Protein AF-A0A316X5L9-F1 (afdb_monomer)

Nearest PDB structures (foldseek):
  3pg9-assembly1_F  TM=4.178E-01  e=2.147E+00  Thermotoga maritima
  8iy5-assembly1_R  TM=5.208E-01  e=3.669E+00  Homo sapiens
  8hbd-assembly1_R  TM=5.086E-01  e=5.485E+00  Homo sapiens
  8ym1-assembly4_E  TM=3.071E-01  e=5.865E+00  Swine acute diarrhea syndrome coronavirus
  8ym1-assembly2_C  TM=3.157E-01  e=9.374E+00  Swine acute diarrhea syndrome coronavirus

Mean predicted aligned error: 7.65 Å

Solvent-accessible surface area (backbone atoms only — not comparable to full-atom values): 4424 Å² total; per-residue (Å²): 125,67,58,69,62,54,47,50,53,54,53,53,55,38,67,77,67,43,46,68,63,34,48,78,71,59,38,46,77,46,83,44,82,54,94,94,36,78,42,82,45,77,44,46,59,82,67,32,92,39,74,91,43,44,93,73,40,90,60,70,85,81,87,81,85,78,85,127

Organism: NCBI:txid475075

Structure (mmCIF, N/CA/C/O backbone):
data_AF-A0A316X5L9-F1
#
_entry.id   AF-A0A316X5L9-F1
#
loop_
_atom_site.group_PDB
_atom_site.id
_atom_site.type_symbol
_atom_site.label_atom_id
_atom_site.label_alt_id
_atom_site.label_comp_id
_atom_site.label_asym_id
_atom_site.label_entity_id
_atom_site.label_seq_id
_atom_site.pdbx_PDB_ins_code
_atom_site.Cartn_x
_atom_site.Cartn_y
_atom_site.Cartn_z
_atom_site.occupancy
_atom_site.B_iso_or_equiv
_atom_site.auth_seq_id
_atom_site.auth_comp_id
_atom_site.auth_asym_id
_atom_site.auth_atom_id
_atom_site.pdbx_PDB_model_num
ATOM 1 N N . MET A 1 1 ? 12.081 -8.609 -13.640 1.00 65.69 1 MET A N 1
ATOM 2 C CA . MET A 1 1 ? 11.575 -7.218 -13.673 1.00 65.69 1 MET A CA 1
ATOM 3 C C . MET A 1 1 ? 12.593 -6.329 -12.983 1.00 65.69 1 MET A C 1
ATOM 5 O O . MET A 1 1 ? 13.221 -6.803 -12.046 1.00 65.69 1 MET A O 1
ATOM 9 N N . ASP A 1 2 ? 12.766 -5.079 -13.413 1.00 81.50 2 ASP A N 1
ATOM 10 C CA . ASP A 1 2 ? 13.503 -4.098 -12.606 1.00 81.50 2 ASP A CA 1
ATOM 11 C C . ASP A 1 2 ? 12.610 -3.658 -11.439 1.00 81.50 2 ASP A C 1
ATOM 13 O O . ASP A 1 2 ? 11.792 -2.749 -11.561 1.00 81.50 2 ASP A O 1
ATOM 17 N N . TYR A 1 3 ? 12.706 -4.390 -10.331 1.00 80.44 3 TYR A N 1
ATOM 18 C CA . TYR A 1 3 ? 11.877 -4.183 -9.147 1.00 80.44 3 TYR A CA 1
ATOM 19 C C . TYR A 1 3 ? 11.945 -2.741 -8.635 1.00 80.44 3 TYR A C 1
ATOM 21 O O . TYR A 1 3 ? 10.913 -2.142 -8.340 1.00 80.44 3 TYR A O 1
ATOM 29 N N . ASN A 1 4 ? 13.147 -2.161 -8.594 1.00 86.00 4 ASN A N 1
ATOM 30 C CA . ASN A 1 4 ? 13.350 -0.806 -8.090 1.00 86.00 4 ASN A CA 1
ATOM 31 C C . ASN A 1 4 ? 12.644 0.226 -8.972 1.00 86.00 4 ASN A C 1
ATOM 33 O O . ASN A 1 4 ? 12.040 1.162 -8.450 1.00 86.00 4 ASN A O 1
ATOM 37 N N . PHE A 1 5 ? 12.668 0.028 -10.293 1.00 87.50 5 PHE A N 1
ATOM 38 C CA . PHE A 1 5 ? 11.934 0.871 -11.232 1.00 87.50 5 PHE A CA 1
ATOM 39 C C . PHE A 1 5 ? 10.419 0.826 -10.982 1.00 87.50 5 PHE A C 1
ATOM 41 O O . PHE A 1 5 ? 9.790 1.869 -10.817 1.00 87.50 5 PHE A O 1
ATOM 48 N N . TYR A 1 6 ? 9.823 -0.369 -10.907 1.00 85.19 6 TYR A N 1
ATOM 49 C CA . TYR A 1 6 ? 8.374 -0.495 -10.708 1.00 85.19 6 TYR A CA 1
ATOM 50 C C . TYR A 1 6 ? 7.928 -0.025 -9.323 1.00 85.19 6 TYR A C 1
ATOM 52 O O . TYR A 1 6 ? 6.916 0.663 -9.217 1.00 85.19 6 TYR A O 1
ATOM 60 N N . ARG A 1 7 ? 8.691 -0.346 -8.273 1.00 86.44 7 ARG A N 1
ATOM 61 C CA . ARG A 1 7 ? 8.419 0.101 -6.902 1.00 86.44 7 ARG A CA 1
ATOM 62 C C . ARG A 1 7 ? 8.366 1.621 -6.823 1.00 86.44 7 ARG A C 1
ATOM 64 O O . ARG A 1 7 ? 7.388 2.156 -6.316 1.00 86.44 7 ARG A O 1
ATOM 71 N N . LYS A 1 8 ? 9.369 2.296 -7.393 1.00 89.69 8 LYS A N 1
ATOM 72 C CA . LYS A 1 8 ? 9.433 3.757 -7.423 1.00 89.69 8 LYS A CA 1
ATOM 73 C C . LYS A 1 8 ? 8.225 4.367 -8.141 1.00 89.69 8 LYS A C 1
ATOM 75 O O . LYS A 1 8 ? 7.610 5.277 -7.604 1.00 89.69 8 LYS A O 1
ATOM 80 N N . ASN A 1 9 ? 7.839 3.826 -9.297 1.00 86.88 9 ASN A N 1
ATOM 81 C CA . ASN A 1 9 ? 6.666 4.323 -10.026 1.00 86.88 9 ASN A CA 1
ATOM 82 C C . ASN A 1 9 ? 5.368 4.175 -9.214 1.00 86.88 9 ASN A C 1
ATOM 84 O O . ASN A 1 9 ? 4.514 5.05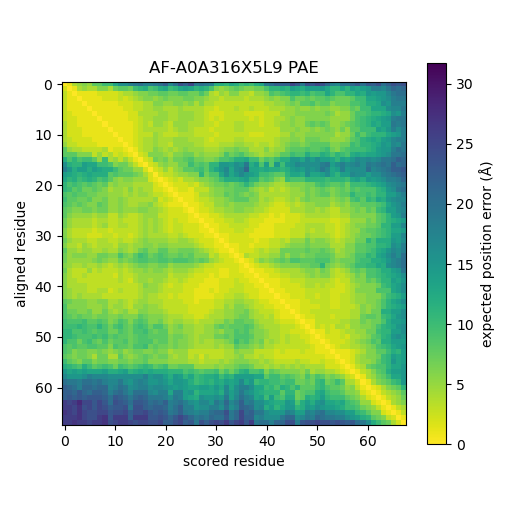7 -9.251 1.00 86.88 9 ASN A O 1
ATOM 88 N N . PHE A 1 10 ? 5.207 3.065 -8.485 1.00 85.56 10 PHE A N 1
ATOM 89 C CA . PHE A 1 10 ? 4.055 2.876 -7.604 1.00 85.56 10 PHE A CA 1
ATOM 90 C C . PHE A 1 10 ? 4.066 3.852 -6.429 1.00 85.56 10 PHE A C 1
ATOM 92 O O . PHE A 1 10 ? 3.007 4.378 -6.107 1.00 85.56 10 PHE A O 1
ATOM 99 N N . GLU A 1 11 ? 5.230 4.089 -5.815 1.00 87.31 11 GLU A N 1
ATOM 100 C CA . GLU A 1 11 ? 5.410 5.046 -4.715 1.00 87.31 11 GLU A CA 1
ATOM 101 C C . GLU A 1 11 ? 5.113 6.493 -5.140 1.00 87.31 11 GLU A C 1
ATOM 103 O O . GLU A 1 11 ? 4.386 7.194 -4.444 1.00 87.31 11 GLU A O 1
ATOM 108 N N . GLU A 1 12 ? 5.583 6.919 -6.311 1.00 87.38 12 GLU A N 1
ATOM 109 C CA . GLU A 1 12 ? 5.280 8.254 -6.849 1.00 87.38 12 GLU A CA 1
ATOM 110 C C . GLU A 1 12 ? 3.779 8.403 -7.162 1.00 87.38 12 GLU A C 1
ATOM 112 O O . GLU A 1 12 ? 3.149 9.397 -6.800 1.00 87.38 12 GLU A O 1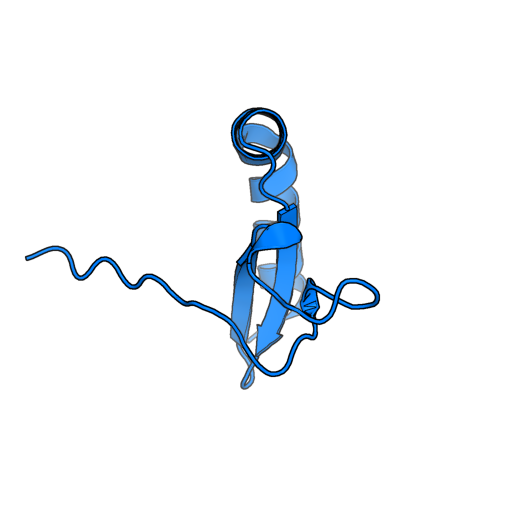
ATOM 117 N N . ALA A 1 13 ? 3.156 7.377 -7.754 1.00 81.69 13 ALA A N 1
ATOM 118 C CA . ALA A 1 13 ? 1.732 7.409 -8.086 1.00 81.69 13 ALA A CA 1
ATOM 119 C C . ALA A 1 13 ? 0.820 7.514 -6.847 1.00 81.69 13 ALA A C 1
ATOM 121 O O . ALA A 1 13 ? -0.236 8.153 -6.911 1.00 81.69 13 ALA A O 1
ATOM 122 N N . ILE A 1 14 ? 1.201 6.892 -5.723 1.00 81.94 14 ILE A N 1
ATOM 123 C CA . ILE A 1 14 ? 0.423 6.992 -4.480 1.00 81.94 14 ILE A CA 1
ATOM 124 C C . ILE A 1 14 ? 0.585 8.335 -3.768 1.00 81.94 14 ILE A C 1
ATOM 126 O O . ILE A 1 14 ? -0.384 8.777 -3.146 1.00 81.94 14 ILE A O 1
ATOM 130 N N . GLU A 1 15 ? 1.746 8.988 -3.872 1.00 78.62 15 GLU A N 1
ATOM 131 C CA . GLU A 1 15 ? 1.979 10.314 -3.281 1.00 78.62 15 GLU A CA 1
ATOM 132 C C . GLU A 1 15 ? 1.139 11.409 -3.956 1.00 78.62 15 GLU A C 1
ATOM 134 O O . GLU A 1 15 ? 0.523 12.216 -3.259 1.00 78.62 15 GLU A O 1
ATOM 139 N N . ASP A 1 16 ? 1.042 11.406 -5.288 1.00 70.38 16 ASP A N 1
ATOM 140 C CA . ASP A 1 16 ? 0.480 12.542 -6.033 1.00 70.38 16 ASP A CA 1
ATOM 141 C C . ASP A 1 16 ? -1.056 12.632 -6.021 1.00 70.38 16 ASP A C 1
ATOM 143 O O . ASP A 1 16 ? -1.621 13.727 -6.000 1.00 70.38 16 ASP A O 1
ATOM 147 N N . VAL A 1 17 ? -1.765 11.501 -6.073 1.00 62.09 17 VAL A N 1
ATOM 148 C CA . VAL A 1 17 ? -3.224 11.498 -6.333 1.00 62.09 17 VAL A CA 1
ATOM 149 C C . VAL A 1 17 ? -4.008 10.704 -5.291 1.00 62.09 17 VAL A C 1
ATOM 151 O O . VAL A 1 17 ? -5.135 11.065 -4.942 1.00 62.09 17 VAL A O 1
ATOM 154 N N . PHE A 1 18 ? -3.423 9.629 -4.767 1.00 66.31 18 PHE A N 1
ATOM 155 C CA . PHE A 1 18 ? -4.168 8.631 -4.002 1.00 66.31 18 PHE A CA 1
ATOM 156 C C . PHE A 1 18 ? -4.147 8.877 -2.496 1.00 66.31 18 PHE A C 1
ATOM 158 O O . PHE A 1 18 ? -5.144 8.596 -1.831 1.00 66.31 18 PHE A O 1
ATOM 165 N N . PHE A 1 19 ? -3.068 9.432 -1.939 1.00 66.69 19 PHE A N 1
ATOM 166 C CA . PHE A 1 19 ? -2.932 9.547 -0.486 1.00 66.69 19 PHE A CA 1
ATOM 167 C C . PHE A 1 19 ? -4.067 10.360 0.155 1.00 66.69 19 PHE A C 1
ATOM 169 O O . PHE A 1 19 ? -4.669 9.917 1.129 1.00 66.69 19 PHE A O 1
ATOM 176 N N . I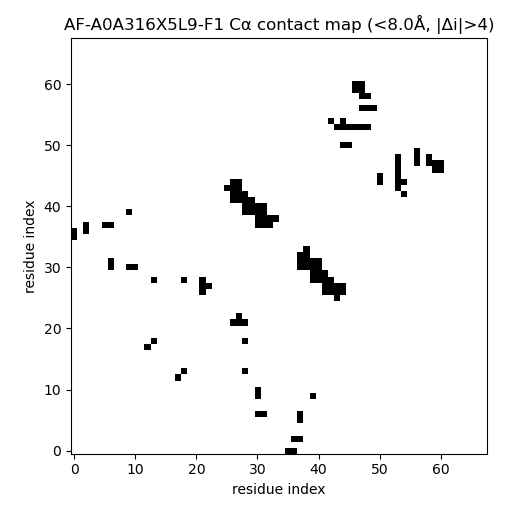LE A 1 20 ? -4.433 11.504 -0.432 1.00 68.81 20 ILE A N 1
ATOM 177 C CA . ILE A 1 20 ? -5.458 12.399 0.133 1.00 68.81 20 ILE A CA 1
ATOM 178 C C . ILE A 1 20 ? -6.851 11.752 0.113 1.00 68.81 20 ILE A C 1
ATOM 180 O O . ILE A 1 20 ? -7.581 11.829 1.099 1.00 68.81 20 ILE A O 1
ATOM 184 N N . GLN A 1 21 ? -7.228 11.103 -0.992 1.00 77.00 21 GLN A N 1
ATOM 185 C CA . GLN A 1 21 ? -8.557 10.497 -1.127 1.00 77.00 21 GLN A CA 1
ATOM 186 C C . GLN A 1 21 ? -8.716 9.263 -0.232 1.00 77.00 21 GLN A C 1
ATOM 188 O O . GLN A 1 21 ? -9.761 9.070 0.388 1.00 77.00 21 GLN A O 1
ATOM 193 N N . PHE A 1 22 ? -7.675 8.432 -0.139 1.00 79.25 22 PHE A N 1
ATOM 194 C CA . PHE A 1 22 ? -7.715 7.205 0.651 1.00 79.25 22 PHE A CA 1
ATOM 195 C C . PHE A 1 22 ? -7.593 7.484 2.151 1.00 79.25 22 PHE A C 1
ATOM 197 O O . PHE A 1 22 ? -8.301 6.846 2.932 1.00 79.25 22 PHE A O 1
ATOM 204 N N . ASP A 1 23 ? -6.801 8.478 2.565 1.00 78.50 23 ASP A N 1
ATOM 205 C CA . ASP A 1 23 ? -6.678 8.841 3.981 1.00 78.50 23 ASP A CA 1
ATOM 206 C C . ASP A 1 23 ? -7.991 9.417 4.542 1.00 78.50 23 ASP A C 1
ATOM 208 O O . ASP A 1 23 ? -8.414 9.025 5.630 1.00 78.50 23 ASP A O 1
ATOM 212 N N . GLN A 1 24 ? -8.730 10.217 3.756 1.00 83.19 24 GLN A N 1
ATOM 213 C CA . GLN A 1 24 ? -10.084 10.676 4.120 1.00 83.19 24 GLN A CA 1
ATOM 214 C C . GLN A 1 24 ? -11.077 9.526 4.343 1.00 83.19 24 GLN A C 1
ATOM 216 O O . GLN A 1 24 ? -12.018 9.652 5.125 1.00 83.19 24 GLN A O 1
ATOM 221 N N . LEU A 1 25 ? -10.869 8.396 3.667 1.00 84.69 25 LEU A N 1
ATOM 222 C CA . LEU A 1 25 ? -11.689 7.191 3.781 1.00 84.69 25 LEU A CA 1
ATOM 223 C C . LEU A 1 25 ? -11.128 6.179 4.799 1.00 84.69 25 LEU A C 1
ATOM 225 O O . LEU A 1 25 ? -11.656 5.064 4.909 1.00 84.69 25 LEU A O 1
ATOM 229 N N . CYS A 1 26 ? -10.086 6.564 5.546 1.00 85.56 26 CYS A N 1
ATOM 230 C CA . CYS A 1 26 ? -9.339 5.743 6.505 1.00 85.56 26 CYS A CA 1
ATOM 231 C C . CYS A 1 26 ? -8.691 4.494 5.889 1.00 85.56 26 CYS A C 1
ATOM 233 O O . CYS A 1 26 ? -8.451 3.502 6.576 1.00 85.56 26 CYS A O 1
ATOM 235 N N . PHE A 1 27 ? -8.408 4.523 4.590 1.00 86.00 27 PHE A N 1
ATOM 236 C CA . PHE A 1 27 ? -7.605 3.495 3.949 1.00 86.00 27 PHE A CA 1
ATOM 237 C C . PHE A 1 27 ? -6.119 3.801 4.106 1.00 86.00 27 PHE A C 1
ATOM 239 O O . PHE A 1 27 ? -5.671 4.941 3.993 1.00 86.00 27 PHE A O 1
ATOM 246 N N . LYS A 1 28 ? -5.340 2.747 4.322 1.00 85.56 28 LYS A N 1
ATOM 247 C CA . LYS A 1 28 ? -3.884 2.765 4.284 1.00 85.56 28 LYS A CA 1
ATOM 248 C C . LYS A 1 28 ? -3.402 2.027 3.041 1.00 85.56 28 LYS A C 1
ATOM 250 O O . LYS A 1 28 ? -4.009 1.052 2.595 1.00 85.56 28 LYS A O 1
ATOM 255 N N . LEU A 1 29 ? -2.311 2.537 2.484 1.00 84.81 29 LEU A N 1
ATOM 256 C CA . LEU A 1 29 ? -1.684 2.041 1.266 1.00 84.81 29 LEU A CA 1
ATOM 257 C C . LEU A 1 29 ? -0.298 1.493 1.606 1.00 84.81 29 LEU A C 1
ATOM 259 O O . LEU A 1 29 ? 0.377 2.009 2.497 1.00 84.81 29 LEU A O 1
ATOM 263 N N . SER A 1 30 ? 0.128 0.444 0.914 1.00 86.06 30 SER A N 1
ATOM 264 C CA . SER A 1 30 ? 1.482 -0.096 1.025 1.00 86.06 30 SER A CA 1
ATOM 265 C C . SER A 1 30 ? 1.908 -0.716 -0.299 1.00 86.06 30 SER A C 1
ATOM 267 O O . SER A 1 30 ? 1.139 -1.460 -0.906 1.00 86.06 30 SER A O 1
ATOM 269 N N . VAL A 1 31 ? 3.120 -0.407 -0.752 1.00 86.44 31 VAL A N 1
ATOM 270 C CA . VAL A 1 31 ? 3.731 -1.044 -1.923 1.00 86.44 31 VAL A CA 1
ATOM 271 C C . VAL A 1 31 ? 4.593 -2.193 -1.426 1.00 86.44 31 VAL A C 1
ATOM 273 O O . VAL A 1 31 ? 5.532 -1.976 -0.660 1.00 86.44 31 VAL A O 1
ATOM 276 N N . GLU A 1 32 ? 4.276 -3.409 -1.856 1.00 84.50 32 GLU A N 1
ATOM 277 C CA . GLU A 1 32 ? 4.982 -4.616 -1.439 1.00 84.50 32 GLU A CA 1
ATOM 278 C C . GLU A 1 32 ? 5.415 -5.478 -2.621 1.00 84.50 32 GLU A C 1
ATOM 280 O O . GLU A 1 32 ? 4.814 -5.456 -3.696 1.00 84.50 32 GLU A O 1
ATOM 285 N N . GLU A 1 33 ? 6.448 -6.279 -2.383 1.00 84.56 33 GLU A N 1
ATOM 286 C CA . GLU A 1 33 ? 6.858 -7.348 -3.282 1.00 84.56 33 GLU A CA 1
ATOM 287 C C . GLU A 1 33 ? 6.076 -8.627 -2.960 1.00 84.56 33 GLU A C 1
ATOM 289 O O . GLU A 1 33 ? 6.072 -9.104 -1.823 1.00 84.56 33 GLU A O 1
ATOM 294 N N . VAL A 1 34 ? 5.396 -9.190 -3.957 1.00 81.56 34 VAL A N 1
ATOM 295 C CA . VAL A 1 34 ? 4.631 -10.434 -3.834 1.00 81.56 34 VAL A CA 1
ATOM 296 C C . VAL A 1 34 ? 4.878 -11.277 -5.075 1.00 81.56 34 VAL A C 1
ATOM 298 O O . VAL A 1 34 ? 4.541 -10.849 -6.174 1.00 81.56 34 V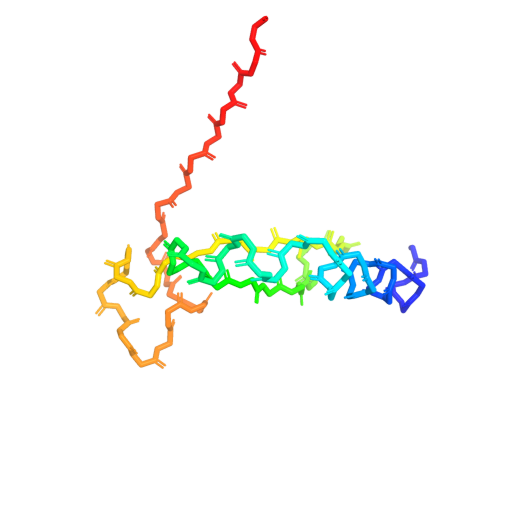AL A O 1
ATOM 301 N N . LEU A 1 35 ? 5.419 -12.488 -4.897 1.00 80.38 35 LEU A N 1
ATOM 302 C CA . LEU A 1 35 ? 5.638 -13.459 -5.983 1.00 80.38 35 LEU A CA 1
ATOM 303 C C . LEU A 1 35 ? 6.340 -12.822 -7.201 1.00 80.38 35 LEU A C 1
ATOM 305 O O . LEU A 1 35 ? 5.803 -12.821 -8.309 1.00 80.38 35 LEU A O 1
ATOM 309 N N . ASP A 1 36 ? 7.505 -12.213 -6.966 1.00 80.00 36 ASP A N 1
ATOM 310 C CA . ASP A 1 36 ? 8.329 -11.529 -7.978 1.00 80.00 36 ASP A CA 1
ATOM 311 C C . ASP A 1 36 ? 7.631 -10.358 -8.708 1.00 80.00 36 ASP A C 1
ATOM 313 O O . ASP A 1 36 ? 8.065 -9.922 -9.779 1.00 80.00 36 ASP A O 1
ATOM 317 N N . SER A 1 37 ? 6.542 -9.837 -8.134 1.00 78.06 37 SER A N 1
ATOM 318 C CA . SER A 1 37 ? 5.761 -8.710 -8.651 1.00 78.06 37 SER A CA 1
ATOM 319 C C . SER A 1 37 ? 5.682 -7.578 -7.628 1.00 78.06 37 SER A C 1
ATOM 321 O O . SER A 1 37 ? 5.756 -7.807 -6.423 1.00 78.06 37 SER A O 1
ATOM 323 N N . VAL A 1 38 ? 5.481 -6.348 -8.103 1.00 84.00 38 VAL A N 1
ATOM 324 C CA . VAL A 1 38 ? 5.148 -5.200 -7.245 1.00 84.00 38 VAL A CA 1
ATOM 325 C C . VAL A 1 38 ? 3.629 -5.097 -7.144 1.00 84.00 38 VAL A C 1
ATOM 327 O O . VAL A 1 38 ? 2.947 -5.040 -8.166 1.00 84.00 38 VAL A O 1
ATOM 330 N N . ALA A 1 39 ? 3.100 -5.070 -5.924 1.00 83.56 39 ALA A N 1
ATOM 331 C CA . ALA A 1 39 ? 1.674 -4.967 -5.649 1.00 83.56 39 ALA A CA 1
ATOM 332 C C . ALA A 1 39 ? 1.367 -3.759 -4.757 1.00 83.56 39 ALA A C 1
ATOM 334 O O . ALA A 1 39 ? 2.046 -3.517 -3.758 1.00 83.56 39 ALA A O 1
ATOM 335 N N . LEU A 1 40 ? 0.292 -3.041 -5.087 1.00 84.81 40 LEU A N 1
ATOM 336 C CA . LEU A 1 40 ? -0.290 -2.027 -4.215 1.00 84.81 40 LEU A CA 1
ATOM 337 C C . LEU A 1 40 ? -1.337 -2.682 -3.310 1.00 84.81 40 LEU A C 1
ATOM 339 O O . LEU A 1 40 ? -2.379 -3.146 -3.773 1.00 84.81 40 LEU A O 1
ATOM 343 N N . LYS A 1 41 ? -1.070 -2.709 -2.007 1.00 84.56 41 LYS A N 1
ATOM 344 C CA . LYS A 1 41 ? -2.023 -3.133 -0.984 1.00 84.56 41 LYS A CA 1
ATOM 345 C C . LYS A 1 41 ? -2.819 -1.937 -0.489 1.00 84.56 41 LYS A C 1
ATOM 347 O O . LYS A 1 41 ? -2.247 -0.946 -0.045 1.00 84.56 41 LYS A O 1
ATOM 352 N N . ILE A 1 42 ? -4.137 -2.085 -0.504 1.00 84.44 42 ILE A N 1
ATOM 353 C CA . ILE A 1 42 ? -5.099 -1.143 0.067 1.00 84.44 42 ILE A CA 1
ATOM 354 C C . ILE A 1 42 ? -5.796 -1.866 1.210 1.00 84.44 42 ILE A C 1
ATOM 356 O O . ILE A 1 42 ? -6.323 -2.962 1.017 1.00 84.44 42 ILE A O 1
ATOM 360 N N . TYR A 1 43 ? -5.776 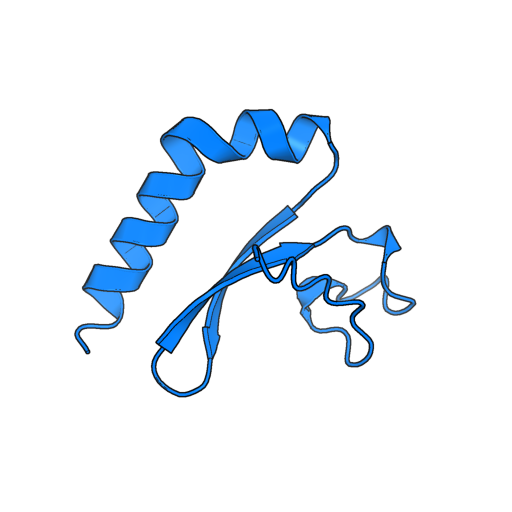-1.292 2.407 1.00 83.94 43 TYR A N 1
ATOM 361 C CA . TYR A 1 43 ? -6.367 -1.936 3.573 1.00 83.94 43 TYR A CA 1
ATOM 362 C C . TYR A 1 43 ? -6.941 -0.923 4.554 1.00 83.94 43 TYR A C 1
ATOM 364 O O . TYR A 1 43 ? -6.513 0.228 4.614 1.00 83.94 43 TYR A O 1
ATOM 372 N N . LYS A 1 44 ? -7.907 -1.377 5.350 1.00 87.25 44 LYS A N 1
ATOM 373 C CA . LYS A 1 44 ? -8.333 -0.698 6.570 1.00 87.25 44 LYS A CA 1
ATOM 374 C C . LYS A 1 44 ? -7.767 -1.452 7.771 1.00 87.25 44 LYS A C 1
ATOM 376 O O . LYS A 1 44 ? -7.935 -2.675 7.814 1.00 87.25 44 LYS A O 1
ATOM 381 N N . PRO A 1 45 ? -7.103 -0.786 8.731 1.00 85.44 45 PRO A N 1
ATOM 382 C CA . PRO A 1 45 ? -6.635 -1.437 9.953 1.00 85.44 45 PRO A CA 1
ATOM 383 C C . PRO A 1 45 ? -7.739 -2.194 10.707 1.00 85.44 45 PRO A C 1
ATOM 385 O O . PRO A 1 45 ? -7.460 -3.167 11.392 1.00 85.44 45 PRO A O 1
ATOM 388 N N . GLU A 1 46 ? -8.998 -1.790 10.538 1.00 86.12 46 GLU A N 1
ATOM 389 C CA . GLU A 1 46 ? -10.174 -2.378 11.179 1.00 86.12 46 GLU A CA 1
ATOM 390 C C . GLU A 1 46 ? -10.666 -3.676 10.512 1.00 86.12 46 GLU A C 1
ATOM 392 O O . GLU A 1 46 ? -11.520 -4.363 11.066 1.00 86.12 46 GLU A O 1
ATOM 397 N N . TRP A 1 47 ? -10.167 -4.037 9.322 1.00 85.56 47 TRP A N 1
ATOM 398 C CA . TRP A 1 47 ? -10.582 -5.256 8.601 1.00 85.56 47 TRP A CA 1
ATOM 399 C C . TRP A 1 47 ? -9.914 -6.539 9.096 1.00 85.56 47 TRP A C 1
ATOM 401 O O . TRP A 1 47 ? -10.180 -7.626 8.584 1.00 85.56 47 TRP A O 1
ATOM 411 N N . THR A 1 48 ? -9.034 -6.417 10.077 1.00 83.06 48 THR A N 1
ATOM 412 C CA . THR A 1 48 ? -8.272 -7.511 10.662 1.00 83.06 48 THR A CA 1
ATOM 413 C C . THR A 1 48 ? -8.509 -7.563 12.169 1.00 83.06 48 THR A C 1
ATOM 415 O O . THR A 1 48 ? -8.827 -6.560 12.801 1.00 83.06 48 THR A O 1
ATOM 418 N N . ASN A 1 49 ? -8.333 -8.743 12.753 1.00 82.44 49 ASN A N 1
ATOM 419 C CA . ASN A 1 49 ? -8.271 -8.935 14.202 1.00 82.44 49 ASN A CA 1
ATOM 420 C C . ASN A 1 49 ? -6.843 -8.792 14.767 1.00 82.44 49 ASN A C 1
ATOM 422 O O . ASN A 1 49 ? -6.667 -8.759 15.981 1.00 82.44 49 ASN A O 1
ATOM 426 N N . ASP A 1 50 ? -5.836 -8.715 13.896 1.00 85.75 50 ASP A N 1
ATOM 427 C CA . ASP A 1 50 ? -4.450 -8.393 14.232 1.00 85.75 50 ASP A CA 1
ATOM 428 C C . ASP A 1 50 ? -4.241 -6.877 14.149 1.00 85.75 50 ASP A C 1
ATOM 430 O O . ASP A 1 50 ? -3.906 -6.336 13.093 1.00 85.75 50 ASP A O 1
ATOM 434 N N . PHE A 1 51 ? -4.501 -6.193 15.264 1.00 83.06 51 PHE A N 1
ATOM 435 C CA . PHE A 1 51 ? -4.365 -4.739 15.377 1.00 83.06 51 PHE A CA 1
ATOM 436 C C . PHE A 1 51 ? -2.910 -4.274 15.514 1.00 83.06 51 PHE A C 1
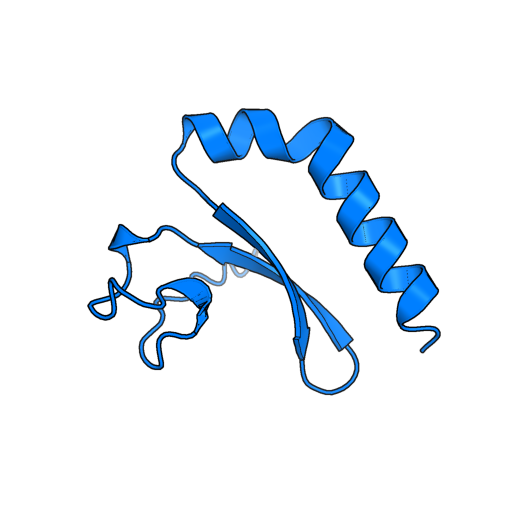ATOM 438 O O . PHE A 1 51 ? -2.624 -3.106 15.260 1.00 83.06 51 PHE A O 1
ATOM 445 N N . GLU A 1 52 ? -1.993 -5.165 15.902 1.00 86.69 52 GLU A N 1
ATOM 446 C CA . GLU A 1 52 ? -0.567 -4.843 16.013 1.00 86.69 52 GLU A CA 1
ATOM 447 C C . GLU A 1 52 ? 0.110 -4.854 14.643 1.00 86.69 52 GLU A C 1
ATOM 449 O O . GLU A 1 52 ? 0.979 -4.024 14.369 1.00 86.69 52 GLU A O 1
ATOM 454 N N . SER A 1 53 ? -0.315 -5.754 13.749 1.00 85.88 53 SER A N 1
ATOM 455 C CA . SER A 1 53 ? 0.202 -5.822 12.385 1.00 85.88 53 SER A CA 1
ATOM 456 C C . SER A 1 53 ? -0.885 -5.958 11.312 1.00 85.88 53 SER A C 1
ATOM 458 O O . SER A 1 53 ? -0.923 -6.950 10.576 1.00 85.88 53 SER A O 1
ATOM 460 N N . PRO A 1 54 ? -1.733 -4.931 11.103 1.00 84.50 54 PRO A N 1
ATOM 461 C CA . PRO A 1 54 ? -2.829 -5.043 10.149 1.00 84.50 54 PRO A CA 1
ATOM 462 C C . PRO A 1 54 ? -2.409 -5.323 8.710 1.00 84.50 54 PRO A C 1
ATOM 464 O O . PRO A 1 54 ? -3.051 -6.098 7.999 1.00 84.50 54 PRO A O 1
ATOM 467 N N . LEU A 1 55 ? -1.277 -4.749 8.298 1.00 84.00 55 LEU A N 1
ATOM 468 C CA . LEU A 1 55 ? -0.687 -4.983 6.985 1.00 84.00 55 LEU A CA 1
ATOM 469 C C . LEU A 1 55 ? -0.251 -6.446 6.789 1.00 84.00 55 LEU A C 1
ATOM 471 O O . LEU A 1 55 ? -0.359 -6.976 5.681 1.00 84.00 55 LEU A O 1
ATOM 475 N N . ASN A 1 56 ? 0.199 -7.116 7.854 1.00 84.25 56 ASN A N 1
ATOM 476 C CA . ASN A 1 56 ? 0.764 -8.470 7.809 1.00 84.25 56 ASN A CA 1
ATOM 477 C C . ASN A 1 56 ? -0.190 -9.552 8.323 1.00 84.25 56 ASN A C 1
ATOM 479 O O . ASN A 1 56 ? 0.185 -10.725 8.354 1.00 84.25 56 ASN A O 1
ATOM 483 N N . SER A 1 57 ? -1.420 -9.181 8.680 1.00 81.44 57 SER A N 1
ATOM 484 C CA . SER A 1 57 ? -2.414 -10.120 9.186 1.00 81.44 57 SER A CA 1
ATOM 485 C C . SER A 1 57 ? -2.598 -11.322 8.260 1.00 81.44 57 SER A C 1
ATOM 487 O O . SER A 1 57 ? -2.676 -11.193 7.034 1.00 81.44 57 SER A O 1
ATOM 489 N N . LYS A 1 58 ? -2.697 -12.515 8.851 1.00 72.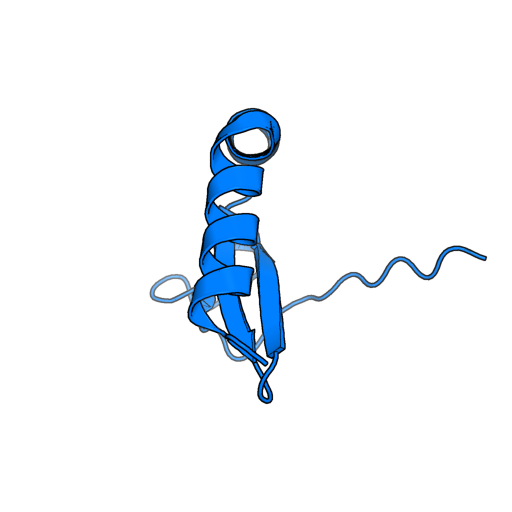69 58 LYS A N 1
ATOM 490 C CA . LYS A 1 58 ? -2.956 -13.756 8.105 1.00 72.69 58 LYS A CA 1
ATOM 491 C C . LYS A 1 58 ? -4.385 -13.821 7.567 1.00 72.69 58 LYS A C 1
ATOM 493 O O . LYS A 1 58 ? -4.620 -14.470 6.552 1.00 72.69 58 LYS A O 1
ATOM 498 N N . SER A 1 59 ? -5.331 -13.165 8.235 1.00 63.62 59 SER A N 1
ATOM 499 C CA . SER A 1 59 ? -6.730 -13.080 7.818 1.00 63.62 59 SER A CA 1
ATOM 500 C C . SER A 1 59 ? -6.995 -11.709 7.212 1.00 63.62 59 SER A C 1
ATOM 502 O O . SER A 1 59 ? -7.022 -10.705 7.921 1.00 63.62 59 SER A O 1
ATOM 504 N N . LYS A 1 60 ? -7.194 -11.674 5.895 1.00 67.50 60 LYS A N 1
ATOM 505 C CA . LYS A 1 60 ? -7.512 -10.460 5.139 1.00 67.50 60 LYS A CA 1
ATOM 506 C C . LYS A 1 60 ? -8.787 -10.684 4.342 1.00 67.50 60 LYS A C 1
ATOM 508 O O . LYS A 1 60 ? -8.950 -11.735 3.724 1.00 67.50 60 LYS A O 1
ATOM 513 N N . ILE A 1 61 ? -9.675 -9.696 4.347 1.00 58.97 61 ILE A N 1
ATOM 514 C CA . ILE A 1 61 ? -10.828 -9.657 3.448 1.00 58.97 61 ILE A CA 1
ATOM 515 C C . ILE A 1 61 ? -10.360 -8.964 2.167 1.00 58.97 61 ILE A C 1
ATOM 517 O O . ILE A 1 61 ? -10.016 -7.784 2.194 1.00 58.97 61 ILE A O 1
ATOM 521 N N . PHE A 1 62 ? -10.312 -9.704 1.060 1.00 57.44 62 PHE A N 1
ATOM 522 C CA . PHE A 1 62 ? -10.052 -9.147 -0.265 1.00 57.44 62 PHE A CA 1
ATOM 523 C C . PHE A 1 62 ? -11.381 -8.970 -0.996 1.00 57.44 62 PHE A C 1
ATOM 525 O O . PHE A 1 62 ? -12.150 -9.924 -1.112 1.00 57.44 62 PHE A O 1
ATOM 532 N N . PHE A 1 63 ? -11.634 -7.771 -1.512 1.00 47.81 63 PHE A N 1
ATOM 533 C CA . PHE A 1 63 ? -12.690 -7.545 -2.492 1.00 47.81 63 PHE A CA 1
ATOM 534 C C . PHE A 1 63 ? -12.037 -7.534 -3.874 1.00 47.81 63 PHE A C 1
ATOM 536 O O . PHE A 1 63 ? -11.237 -6.650 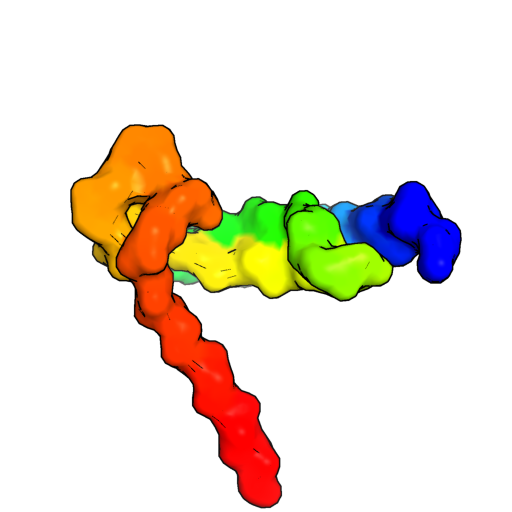-4.170 1.00 47.81 63 PHE A O 1
ATOM 543 N N . PHE A 1 64 ? -12.343 -8.537 -4.693 1.00 38.19 64 PHE A N 1
ATOM 544 C CA . PHE A 1 64 ? -12.069 -8.4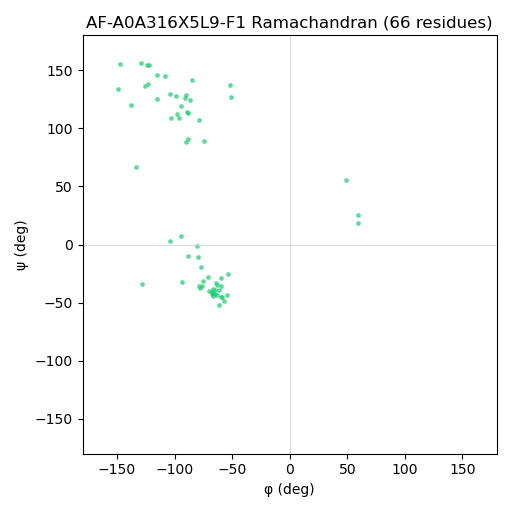94 -6.125 1.00 38.19 64 PHE A CA 1
ATOM 545 C C . PHE A 1 64 ? -13.358 -8.046 -6.803 1.00 38.19 64 PHE A C 1
ATOM 547 O O . PHE A 1 64 ? -14.331 -8.801 -6.808 1.00 38.19 64 PHE A O 1
ATOM 554 N N . ASP A 1 65 ? -13.378 -6.820 -7.323 1.00 36.06 65 ASP A N 1
ATOM 555 C CA . ASP A 1 65 ? -14.411 -6.428 -8.273 1.00 36.06 65 ASP A CA 1
ATOM 556 C C . ASP A 1 65 ? -14.016 -7.023 -9.627 1.00 36.06 65 ASP A C 1
ATOM 558 O O . ASP A 1 65 ? -13.000 -6.655 -10.221 1.00 36.06 65 ASP A O 1
ATOM 562 N N . LEU A 1 66 ? -14.738 -8.061 -10.038 1.00 36.38 66 LEU A N 1
ATOM 563 C CA . LEU A 1 66 ? -14.632 -8.611 -11.381 1.00 36.38 66 LEU A CA 1
ATOM 564 C C . LEU A 1 66 ? -15.626 -7.827 -12.229 1.00 36.38 66 LEU A C 1
ATOM 566 O O . LEU A 1 66 ? -16.794 -8.216 -12.318 1.00 36.38 66 LEU A O 1
ATOM 570 N N . ASP A 1 67 ? -15.155 -6.732 -12.825 1.00 49.25 67 ASP A N 1
ATOM 571 C CA . ASP A 1 67 ? -15.897 -6.050 -13.882 1.00 49.25 67 ASP A CA 1
ATOM 572 C C . ASP A 1 67 ? -16.302 -7.080 -14.953 1.00 49.25 67 ASP A C 1
ATOM 574 O O . ASP A 1 67 ? -15.477 -7.863 -15.443 1.00 49.25 67 ASP A O 1
ATOM 578 N N . LYS A 1 68 ? -17.602 -7.107 -15.261 1.00 39.62 68 LYS A N 1
ATOM 579 C CA . LYS A 1 68 ? -18.206 -7.866 -16.363 1.00 39.62 68 LYS A CA 1
ATOM 580 C C . LYS A 1 68 ? -18.264 -7.029 -17.629 1.00 39.62 68 LYS A C 1
ATOM 582 O O . LYS A 1 68 ? -18.646 -5.845 -17.523 1.00 39.62 68 LYS A O 1
#

Sequence (68 aa):
MDYNFYRKNFEEAIEDVFFIQFDQLCFKLSVEEVLDSVALKIYKPEWTNDFESPLNSKSKIFFFDLDK

Radius of gyration: 13.23 Å; Cα contacts (8 Å, |Δi|>4): 65; chains: 1; bounding box: 32×26×32 Å

pLDDT: mean 77.21, std 13.5, range [36.06, 89.69]

Secondary structure (DSSP, 8-state):
--HHHHHHHHHHHIIIIIHHHHHHTT-EEEEEEETTEEEEEEE-GGGSS-SS-GGG-S----------

Foldseek 3Di:
DPPVVVLVVVVVVCVPPPVVVLVVVQWDWDWDDDPNDTDIDIDHCVQAPCNVCSVPGPDGDDDDDPDD